Protein AF-A0A3M8KUP4-F1 (afdb_monomer_lite)

Structure (mmCIF, N/CA/C/O backbone):
data_AF-A0A3M8KUP4-F1
#
_entry.id   AF-A0A3M8KUP4-F1
#
loop_
_atom_site.group_PDB
_atom_site.id
_atom_site.type_symbol
_atom_site.label_atom_id
_atom_site.label_alt_id
_atom_site.label_comp_id
_atom_site.label_asym_id
_atom_site.label_entity_id
_atom_site.label_seq_id
_atom_site.pdbx_PDB_ins_code
_atom_site.Cartn_x
_atom_site.Cartn_y
_atom_site.Cartn_z
_atom_site.occupancy
_atom_site.B_iso_or_equiv
_atom_site.auth_seq_id
_atom_site.auth_comp_id
_atom_site.auth_asym_id
_atom_site.auth_atom_id
_atom_site.pdbx_PDB_model_num
ATOM 1 N N . MET A 1 1 ? -20.378 4.791 -10.476 1.00 70.00 1 MET A N 1
ATOM 2 C CA . MET A 1 1 ? -19.209 4.374 -9.673 1.00 70.00 1 MET A CA 1
ATOM 3 C C . MET A 1 1 ? -19.054 5.377 -8.537 1.00 70.00 1 MET A C 1
ATOM 5 O O . MET A 1 1 ? -19.047 6.567 -8.829 1.00 70.00 1 MET A O 1
ATOM 9 N N . LEU A 1 2 ? -19.050 4.937 -7.272 1.00 82.69 2 LEU A N 1
ATOM 10 C CA . LEU A 1 2 ? -18.797 5.829 -6.126 1.00 82.69 2 LEU A CA 1
ATOM 11 C C . LEU A 1 2 ? -17.352 6.351 -6.197 1.00 82.69 2 LEU A C 1
ATOM 13 O O . LEU A 1 2 ? -16.465 5.620 -6.639 1.00 82.69 2 LEU A O 1
ATOM 17 N N . SER A 1 3 ? -17.107 7.600 -5.789 1.00 94.81 3 SER A N 1
ATOM 18 C CA . SER A 1 3 ? -15.735 8.108 -5.666 1.00 94.81 3 SER A CA 1
ATOM 19 C C . SER A 1 3 ? -15.016 7.417 -4.502 1.00 94.81 3 SER A C 1
ATOM 21 O O . SER A 1 3 ? -15.657 6.999 -3.538 1.00 94.81 3 SER A O 1
ATOM 23 N N . ILE A 1 4 ? -13.681 7.327 -4.565 1.00 93.00 4 ILE A N 1
ATOM 24 C CA . ILE A 1 4 ? -12.867 6.781 -3.462 1.00 93.00 4 ILE A CA 1
ATOM 25 C C . ILE A 1 4 ? -13.164 7.541 -2.159 1.00 93.00 4 ILE A C 1
ATOM 27 O O . ILE A 1 4 ? -13.358 6.926 -1.119 1.00 93.00 4 ILE A O 1
ATOM 31 N N . GLU A 1 5 ? -13.281 8.870 -2.228 1.00 94.69 5 GLU A N 1
ATOM 32 C CA . GLU A 1 5 ? -13.660 9.717 -1.092 1.00 94.69 5 GLU A CA 1
ATOM 33 C C . GLU A 1 5 ? -15.006 9.301 -0.480 1.00 94.69 5 GLU A C 1
ATOM 35 O O . GLU A 1 5 ? -15.081 9.073 0.725 1.00 94.69 5 GLU A O 1
ATOM 40 N N . ALA A 1 6 ? -16.049 9.120 -1.300 1.00 95.69 6 ALA A N 1
ATOM 41 C CA . ALA A 1 6 ? -17.383 8.765 -0.818 1.00 95.69 6 ALA A CA 1
ATOM 42 C C . ALA A 1 6 ? -17.408 7.418 -0.074 1.00 95.69 6 ALA A C 1
ATOM 44 O O . ALA A 1 6 ? -18.147 7.275 0.901 1.00 95.69 6 ALA A O 1
ATOM 45 N N . VAL A 1 7 ? -16.580 6.450 -0.491 1.00 95.56 7 VAL A N 1
ATOM 46 C CA . VAL A 1 7 ? -16.422 5.166 0.215 1.00 95.56 7 VAL A CA 1
ATOM 47 C C . VAL A 1 7 ? -15.907 5.396 1.638 1.00 95.56 7 VAL A C 1
ATOM 49 O O . VAL A 1 7 ? -16.497 4.900 2.597 1.00 95.56 7 VAL A O 1
ATOM 52 N N . TYR A 1 8 ? -14.845 6.189 1.794 1.00 95.12 8 TYR A N 1
ATOM 53 C CA . TYR A 1 8 ? -14.242 6.456 3.102 1.00 95.12 8 TYR A CA 1
ATOM 54 C C . TYR A 1 8 ? -15.100 7.337 4.004 1.00 95.12 8 TYR A C 1
ATOM 56 O O . TYR A 1 8 ? -15.177 7.078 5.208 1.00 95.12 8 TYR A O 1
ATOM 64 N N . THR A 1 9 ? -15.784 8.336 3.446 1.00 95.81 9 THR A N 1
ATOM 65 C CA . THR A 1 9 ? -16.752 9.145 4.195 1.00 95.81 9 THR A CA 1
ATOM 66 C C . THR A 1 9 ? -17.888 8.272 4.725 1.00 95.81 9 THR A C 1
ATOM 68 O O . THR A 1 9 ? -18.246 8.389 5.897 1.00 95.81 9 THR A O 1
ATOM 71 N N . GLY A 1 10 ? -18.408 7.355 3.901 1.00 95.75 10 GLY A N 1
ATOM 72 C CA . GLY A 1 10 ? -19.440 6.401 4.308 1.00 95.75 10 GLY A CA 1
ATOM 73 C C . GLY A 1 10 ? -18.979 5.491 5.447 1.00 95.75 10 GLY A C 1
ATOM 74 O O . GLY A 1 10 ? -19.628 5.449 6.489 1.00 95.75 10 GLY A O 1
ATOM 75 N N . LEU A 1 11 ? -17.823 4.834 5.290 1.00 94.56 11 LEU A N 1
ATOM 76 C CA . LEU A 1 11 ? -17.248 3.956 6.320 1.00 94.56 11 LEU A CA 1
ATOM 77 C C . LEU A 1 11 ? -16.999 4.694 7.643 1.00 94.56 11 LEU A C 1
ATOM 79 O O . LEU A 1 11 ? -17.336 4.184 8.711 1.00 94.56 11 LEU A O 1
ATOM 83 N N . THR A 1 12 ? -16.459 5.914 7.573 1.00 93.88 12 THR A N 1
ATOM 84 C CA . THR A 1 12 ? -16.215 6.750 8.758 1.00 93.88 12 THR A CA 1
ATOM 85 C C . THR A 1 12 ? -17.525 7.122 9.451 1.00 93.88 12 THR A C 1
ATOM 87 O O . THR A 1 12 ? -17.618 7.035 10.674 1.00 93.88 12 THR A O 1
ATOM 90 N N . GLY A 1 13 ? -18.557 7.482 8.680 1.00 94.94 13 GLY A N 1
ATOM 91 C CA . GLY A 1 13 ? -19.891 7.763 9.209 1.00 94.94 13 GLY A CA 1
ATOM 92 C C . GLY A 1 13 ? -20.524 6.546 9.886 1.00 94.94 13 GLY A C 1
ATOM 93 O O . GLY A 1 13 ? -21.064 6.668 10.984 1.00 94.94 13 GLY A O 1
ATOM 94 N N . THR A 1 14 ? -20.400 5.360 9.281 1.00 94.94 14 THR A N 1
ATOM 95 C CA . THR A 1 14 ? -20.866 4.103 9.882 1.00 94.94 14 THR A CA 1
ATOM 96 C C . THR A 1 14 ? -20.156 3.823 11.204 1.00 94.94 14 THR A C 1
ATOM 98 O O . THR A 1 14 ? -20.834 3.554 12.193 1.00 94.94 14 THR A O 1
ATOM 101 N N . LEU A 1 15 ? -18.824 3.928 11.260 1.00 91.69 15 LEU A N 1
ATOM 102 C CA . LEU A 1 15 ? -18.061 3.711 12.496 1.00 91.69 15 LEU A CA 1
ATOM 103 C C . LEU A 1 15 ? -18.446 4.713 13.592 1.00 91.69 15 LEU A C 1
ATOM 105 O O . LEU A 1 15 ? -18.701 4.309 14.726 1.00 91.69 15 LEU A O 1
ATOM 109 N N . ALA A 1 16 ? -18.558 6.000 13.251 1.00 90.88 16 ALA A N 1
ATOM 110 C CA . ALA A 1 16 ? -18.967 7.039 14.195 1.00 90.88 16 ALA A CA 1
ATOM 111 C C . ALA A 1 16 ? -20.380 6.800 14.763 1.00 90.88 16 ALA A C 1
ATOM 113 O O . ALA A 1 16 ? -20.634 7.103 15.927 1.00 90.88 16 ALA A O 1
ATOM 114 N N . GLY A 1 17 ? -21.283 6.213 13.971 1.00 93.25 17 GLY A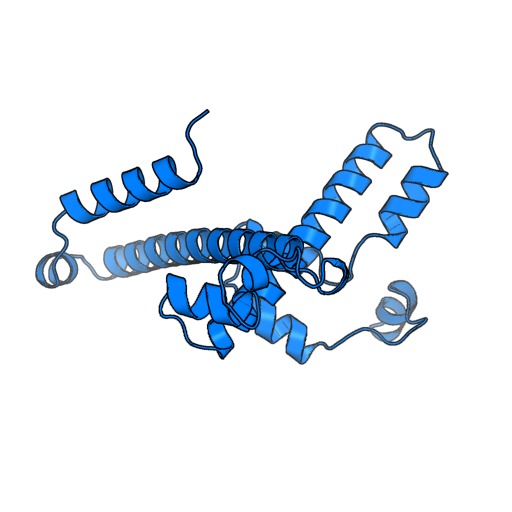 N 1
ATOM 115 C CA . GLY A 1 17 ? -22.647 5.889 14.392 1.00 93.25 17 GLY A CA 1
ATOM 116 C C . GLY A 1 17 ? -22.765 4.764 15.430 1.00 93.25 17 GLY A C 1
ATOM 117 O O . GLY A 1 17 ? -23.791 4.687 16.098 1.00 93.25 17 GLY A O 1
ATOM 118 N N . HIS A 1 18 ? -21.744 3.913 15.602 1.00 91.88 18 HIS A N 1
ATOM 119 C CA . HIS A 1 18 ? -21.796 2.768 16.529 1.00 91.88 18 HIS A CA 1
ATOM 120 C C . HIS A 1 18 ? -21.447 3.116 17.986 1.00 91.88 18 HIS A C 1
ATOM 122 O O . HIS A 1 18 ? -21.585 2.254 18.848 1.00 91.88 18 HIS A O 1
ATOM 128 N N . ALA A 1 19 ? -21.002 4.348 18.272 1.00 85.56 19 ALA A N 1
ATOM 129 C CA . ALA A 1 19 ? -20.698 4.841 19.623 1.00 85.56 19 ALA A CA 1
ATOM 130 C C . ALA A 1 19 ? -19.903 3.844 20.504 1.00 85.56 19 ALA A C 1
ATOM 132 O O . ALA A 1 19 ? -20.217 3.657 21.678 1.00 85.56 19 ALA A O 1
ATOM 133 N N . LEU A 1 20 ? -18.880 3.190 19.936 1.00 91.50 20 LEU A N 1
ATOM 134 C CA . LEU A 1 20 ? -18.026 2.240 20.658 1.00 91.50 20 LEU A CA 1
ATOM 135 C C . LEU A 1 20 ? -17.274 2.951 21.794 1.00 91.50 20 LEU A C 1
ATOM 137 O O . LEU A 1 20 ? -16.669 4.004 21.584 1.00 91.50 20 LEU A O 1
ATOM 141 N N . THR A 1 21 ? -17.294 2.366 22.992 1.00 93.62 21 THR A N 1
ATOM 142 C CA . THR A 1 21 ? -16.653 2.924 24.197 1.00 93.62 21 THR A CA 1
ATOM 143 C C . THR A 1 21 ? -15.733 1.906 24.864 1.00 93.62 21 THR A C 1
ATOM 145 O O . THR A 1 21 ? -15.809 0.719 24.563 1.00 93.62 21 THR A O 1
ATOM 148 N N . ALA A 1 22 ? -14.905 2.345 25.819 1.00 94.81 22 ALA A N 1
ATOM 149 C CA . ALA A 1 22 ? -14.114 1.431 26.651 1.00 94.81 22 ALA A CA 1
ATOM 150 C C . ALA A 1 22 ? -14.997 0.369 27.333 1.00 94.81 22 ALA A C 1
ATOM 152 O O . ALA A 1 22 ? -14.714 -0.817 27.228 1.00 94.81 22 ALA A O 1
ATOM 153 N N . ALA A 1 23 ? -16.141 0.780 27.894 1.00 95.19 23 ALA A N 1
ATOM 154 C CA . ALA A 1 23 ? -17.098 -0.134 28.513 1.00 95.19 23 ALA A CA 1
ATOM 155 C C . ALA A 1 23 ? -17.676 -1.161 27.524 1.00 95.19 23 ALA A C 1
ATOM 157 O O . ALA A 1 23 ? -18.001 -2.273 27.922 1.00 95.19 23 ALA A O 1
ATOM 158 N N . SER A 1 24 ? -17.799 -0.809 26.238 1.00 92.81 24 SER A N 1
ATOM 159 C CA . SER A 1 24 ? -18.210 -1.756 25.198 1.00 92.81 24 SER A CA 1
ATOM 160 C C . SER A 1 24 ? -17.184 -2.875 25.028 1.00 92.81 24 SER A C 1
ATOM 162 O O . SER A 1 24 ? -17.591 -4.016 24.863 1.00 92.81 24 SER A O 1
ATOM 164 N N . PHE A 1 25 ? -15.884 -2.565 25.096 1.00 94.88 25 PHE A N 1
ATOM 165 C CA . PHE A 1 25 ? -14.809 -3.560 25.006 1.00 94.88 25 PHE A CA 1
ATOM 166 C C . PHE A 1 25 ? -14.637 -4.362 26.304 1.00 94.88 25 PHE A C 1
ATOM 168 O O . PHE A 1 25 ? -14.396 -5.560 26.226 1.00 94.88 25 PHE A O 1
ATOM 175 N N . ASP A 1 26 ? -14.842 -3.750 27.476 1.00 96.12 26 ASP A N 1
ATOM 176 C CA . ASP A 1 26 ? -14.771 -4.438 28.780 1.00 96.12 26 ASP A CA 1
ATOM 177 C C . ASP A 1 26 ? -15.839 -5.538 28.945 1.00 96.12 26 ASP A C 1
ATOM 179 O O . ASP A 1 26 ? -15.712 -6.420 29.792 1.00 96.12 26 ASP A O 1
ATOM 183 N N . GLN A 1 27 ? -16.919 -5.474 28.161 1.00 94.62 27 GLN A N 1
ATOM 184 C CA . GLN A 1 27 ? -18.016 -6.449 28.173 1.00 94.62 27 GLN A CA 1
ATOM 185 C C . GLN A 1 27 ? -17.768 -7.638 27.229 1.00 94.62 27 GLN A C 1
ATOM 187 O O . GLN A 1 27 ? -18.542 -8.597 27.251 1.00 94.62 27 GLN A O 1
ATOM 192 N N . VAL A 1 28 ? -16.731 -7.579 26.387 1.00 95.94 28 VAL A N 1
ATOM 193 C CA . VAL A 1 28 ? -16.426 -8.615 25.394 1.00 95.94 28 VAL A CA 1
ATOM 194 C C . VAL A 1 28 ? -15.607 -9.734 26.053 1.00 95.94 28 VAL A C 1
ATOM 196 O O . VAL A 1 28 ? -14.566 -9.446 26.641 1.00 95.94 28 VAL A O 1
ATOM 199 N N . PRO A 1 29 ? -16.018 -11.012 25.953 1.00 97.56 29 PRO A N 1
ATOM 200 C CA . PRO A 1 29 ? -15.213 -12.139 26.427 1.00 97.56 29 PRO A CA 1
ATOM 201 C C . PRO A 1 29 ? -13.845 -12.215 25.732 1.00 97.56 29 PRO A C 1
ATOM 203 O O . PRO A 1 29 ? -13.752 -11.940 24.539 1.00 97.56 29 PRO A O 1
ATOM 206 N N . ASP A 1 30 ? -12.807 -12.692 26.426 1.00 97.75 30 ASP A N 1
ATOM 207 C CA . ASP A 1 30 ? -11.415 -12.696 25.934 1.00 97.75 30 ASP A CA 1
ATOM 208 C C . ASP A 1 30 ? -11.250 -13.240 24.501 1.00 97.75 30 ASP A C 1
ATOM 210 O O . ASP A 1 30 ? -10.659 -12.581 23.649 1.00 97.75 30 ASP A O 1
ATOM 214 N N . ALA A 1 31 ? -11.829 -14.405 24.193 1.00 96.81 31 ALA A N 1
ATOM 215 C CA . ALA A 1 31 ? -11.733 -15.004 22.857 1.00 96.81 31 ALA A CA 1
ATOM 216 C C . ALA A 1 31 ? -12.405 -14.147 21.764 1.00 96.81 31 ALA A C 1
ATOM 218 O O . ALA A 1 31 ? -11.948 -14.098 20.620 1.00 96.81 31 ALA A O 1
ATOM 219 N N . GLU A 1 32 ? -13.493 -13.457 22.107 1.00 97.56 32 GLU A N 1
ATOM 220 C CA . GLU A 1 32 ? -14.169 -12.531 21.200 1.00 97.56 32 GLU A CA 1
ATOM 221 C C . GLU A 1 32 ? -13.381 -11.221 21.065 1.00 97.56 32 GLU A C 1
ATOM 223 O O . GLU A 1 32 ? -13.311 -10.657 19.970 1.00 97.56 32 GLU A O 1
ATOM 228 N N . LEU A 1 33 ? -12.710 -10.769 22.129 1.00 97.12 33 LEU A N 1
ATOM 229 C CA . LEU A 1 33 ? -11.841 -9.597 22.097 1.00 97.12 33 LEU A CA 1
ATOM 230 C C . LEU A 1 33 ? -10.627 -9.843 21.192 1.00 97.12 33 LEU A C 1
ATOM 232 O O . LEU A 1 33 ? -10.302 -8.994 20.362 1.00 97.12 33 LEU A O 1
ATOM 236 N N . GLU A 1 34 ? -10.007 -11.021 21.280 1.00 97.88 34 GLU A N 1
ATOM 237 C CA . GLU A 1 34 ? -8.920 -11.440 20.386 1.00 97.88 34 GLU A CA 1
ATOM 238 C C . GLU A 1 34 ? -9.357 -11.430 18.913 1.00 97.88 34 GLU A C 1
ATOM 240 O O . GLU A 1 34 ? -8.689 -10.829 18.062 1.00 97.88 34 GLU A O 1
ATOM 245 N N . ALA A 1 35 ? -10.509 -12.035 18.605 1.00 97.69 35 ALA A N 1
ATOM 246 C CA . ALA A 1 35 ? -11.067 -12.036 17.254 1.00 97.69 35 ALA A CA 1
ATOM 247 C C . ALA A 1 35 ? -11.394 -10.612 16.765 1.00 97.69 35 ALA A C 1
ATOM 249 O O . ALA A 1 35 ? -11.098 -10.255 15.620 1.00 97.69 35 ALA A O 1
ATOM 250 N N . THR A 1 36 ? -11.942 -9.773 17.646 1.00 96.44 36 THR A N 1
ATOM 251 C CA . THR A 1 36 ? -12.260 -8.367 17.363 1.00 96.44 36 THR A CA 1
ATOM 252 C C . THR A 1 36 ? -10.997 -7.573 17.035 1.00 96.44 36 THR A C 1
ATOM 254 O O . THR A 1 36 ? -10.953 -6.873 16.019 1.00 96.44 36 THR A O 1
ATOM 257 N N . MET A 1 37 ? -9.932 -7.731 17.827 1.00 96.62 37 MET A N 1
ATOM 258 C CA . MET A 1 37 ? -8.629 -7.113 17.561 1.00 96.62 37 MET A CA 1
ATOM 259 C C . MET A 1 37 ? -8.060 -7.557 16.211 1.00 96.62 37 MET A C 1
ATOM 261 O O . MET A 1 37 ? -7.616 -6.714 15.429 1.00 96.62 37 MET A O 1
ATOM 265 N N . ALA A 1 38 ? -8.141 -8.850 15.881 1.00 96.06 38 ALA A N 1
ATOM 266 C CA . ALA A 1 38 ? -7.668 -9.367 14.598 1.00 96.06 38 ALA A CA 1
ATOM 267 C C . ALA A 1 38 ? -8.399 -8.731 13.397 1.00 96.06 38 ALA A C 1
ATOM 269 O O . ALA A 1 38 ? -7.753 -8.333 12.418 1.00 96.06 38 ALA A O 1
ATOM 270 N N . VAL A 1 39 ? -9.727 -8.580 13.481 1.00 96.38 39 VAL A N 1
ATOM 271 C CA . VAL A 1 39 ? -10.541 -7.927 12.440 1.00 96.38 39 VAL A CA 1
ATOM 272 C C . VAL A 1 39 ? -10.214 -6.436 12.332 1.00 96.38 39 VAL A C 1
ATOM 274 O O . VAL A 1 39 ? -10.005 -5.938 11.223 1.00 96.38 39 VAL A O 1
ATOM 277 N N . MET A 1 40 ? -10.097 -5.722 13.455 1.00 95.31 40 MET A N 1
ATOM 278 C CA . MET A 1 40 ? -9.736 -4.299 13.449 1.00 95.31 40 MET A CA 1
ATOM 279 C C . MET A 1 40 ? -8.349 -4.067 12.841 1.00 95.31 40 MET A C 1
ATOM 281 O O . MET A 1 40 ? -8.183 -3.178 12.007 1.00 95.31 40 MET A O 1
ATOM 285 N N . THR A 1 41 ? -7.360 -4.899 13.172 1.00 96.31 41 THR A N 1
ATOM 286 C CA . THR A 1 41 ? -6.019 -4.805 12.578 1.00 96.31 41 THR A CA 1
ATOM 287 C C . THR A 1 41 ? -6.011 -5.200 11.097 1.00 96.31 41 THR A C 1
ATOM 289 O O . THR A 1 41 ? -5.246 -4.641 10.310 1.00 96.31 41 THR A O 1
ATOM 292 N N . ALA A 1 42 ? -6.855 -6.140 10.657 1.00 95.62 42 ALA A N 1
ATOM 293 C CA . ALA A 1 42 ? -7.060 -6.403 9.227 1.00 95.62 42 ALA A CA 1
ATOM 294 C C . ALA A 1 42 ? -7.627 -5.178 8.496 1.00 95.62 42 ALA A C 1
ATOM 296 O O . ALA A 1 42 ? -7.115 -4.799 7.442 1.00 95.62 42 ALA A O 1
ATOM 297 N N . HIS A 1 43 ? -8.616 -4.513 9.094 1.00 95.81 43 HIS A N 1
ATOM 298 C CA . HIS A 1 43 ? -9.173 -3.278 8.558 1.00 95.81 43 HIS A CA 1
ATOM 299 C C . HIS A 1 43 ? -8.123 -2.159 8.484 1.00 95.81 43 HIS A C 1
ATOM 301 O O . HIS A 1 43 ? -7.955 -1.550 7.428 1.00 95.81 43 HIS A O 1
ATOM 307 N N . GLN A 1 44 ? -7.356 -1.941 9.558 1.00 95.19 44 GLN A N 1
ATOM 308 C CA . GLN A 1 44 ? -6.267 -0.958 9.590 1.00 95.19 44 GLN A CA 1
ATOM 309 C C . GLN A 1 44 ? -5.249 -1.195 8.469 1.00 95.19 44 GLN A C 1
ATOM 311 O O . GLN A 1 44 ? -4.929 -0.257 7.745 1.00 95.19 44 GLN A O 1
ATOM 316 N N . ARG A 1 45 ? -4.803 -2.442 8.256 1.00 96.31 45 ARG A N 1
ATOM 317 C CA . ARG A 1 45 ? -3.872 -2.790 7.164 1.00 96.31 45 ARG A CA 1
ATOM 318 C C . ARG A 1 45 ? -4.433 -2.446 5.785 1.00 96.31 45 ARG A C 1
ATOM 320 O O . ARG A 1 45 ? -3.704 -1.916 4.953 1.00 96.31 45 ARG A O 1
ATOM 327 N N . MET A 1 46 ? -5.719 -2.707 5.554 1.00 96.38 46 MET A N 1
ATOM 328 C CA . MET A 1 46 ? -6.373 -2.376 4.285 1.00 96.38 46 MET A CA 1
ATOM 329 C C . MET A 1 46 ? -6.440 -0.859 4.060 1.00 96.38 46 MET A C 1
ATOM 331 O O . MET A 1 46 ? -6.128 -0.363 2.978 1.00 96.38 46 MET A O 1
ATOM 335 N N . VAL A 1 47 ? -6.800 -0.101 5.101 1.00 95.69 47 VAL A N 1
ATOM 336 C CA . VAL A 1 47 ? -6.811 1.366 5.039 1.00 95.69 47 VAL A CA 1
ATOM 337 C C . VAL A 1 47 ? -5.399 1.907 4.806 1.00 95.69 47 VAL A C 1
ATOM 339 O O . VAL A 1 47 ? -5.218 2.763 3.943 1.00 95.69 47 VAL A O 1
ATOM 342 N N . GLU A 1 48 ? -4.392 1.385 5.508 1.00 95.69 48 GLU A N 1
ATOM 343 C CA . GLU A 1 48 ? -2.988 1.757 5.309 1.00 95.69 48 GLU A CA 1
ATOM 344 C C . GLU A 1 48 ? -2.509 1.484 3.879 1.00 95.69 48 GLU A C 1
ATOM 346 O O . GLU A 1 48 ? -1.847 2.341 3.297 1.00 95.69 48 GLU A O 1
ATOM 351 N N . ALA A 1 49 ? -2.868 0.341 3.289 1.00 97.69 49 ALA A N 1
ATOM 352 C CA . ALA A 1 49 ? -2.526 0.012 1.906 1.00 97.69 49 ALA A CA 1
ATOM 353 C C . ALA A 1 49 ? -3.105 1.042 0.917 1.00 97.69 49 ALA A C 1
ATOM 355 O O . ALA A 1 49 ? -2.408 1.522 0.023 1.00 97.69 49 ALA A O 1
ATOM 356 N N . HIS A 1 50 ? -4.358 1.459 1.103 1.00 96.88 50 HIS A N 1
ATOM 357 C CA . HIS A 1 50 ? -4.972 2.488 0.259 1.00 96.88 50 HIS A CA 1
ATOM 358 C C . HIS A 1 50 ? -4.388 3.890 0.496 1.00 96.88 50 HIS A C 1
ATOM 360 O O . HIS A 1 50 ? -4.231 4.656 -0.459 1.00 96.88 50 HIS A O 1
ATOM 366 N N . VAL A 1 51 ? -4.009 4.225 1.735 1.00 96.00 51 VAL A N 1
ATOM 367 C CA . VAL A 1 51 ? -3.250 5.454 2.027 1.00 96.00 51 VAL A CA 1
ATOM 368 C C . VAL A 1 51 ? -1.909 5.436 1.291 1.00 96.00 51 VAL A C 1
ATOM 370 O O . VAL A 1 51 ? -1.545 6.447 0.687 1.00 96.00 51 VAL A O 1
ATOM 373 N N . ALA A 1 52 ? -1.208 4.299 1.270 1.00 97.75 52 ALA A N 1
ATOM 374 C CA . ALA A 1 52 ? 0.035 4.131 0.521 1.00 97.75 52 ALA A CA 1
ATOM 375 C C . ALA A 1 52 ? -0.178 4.353 -0.987 1.00 97.75 52 ALA A C 1
ATOM 377 O O . ALA A 1 52 ? 0.548 5.130 -1.607 1.00 97.75 52 ALA A O 1
ATOM 378 N N . LEU A 1 53 ? -1.218 3.754 -1.582 1.00 97.56 53 LEU A N 1
ATOM 379 C CA . LEU A 1 53 ? -1.565 3.972 -2.995 1.00 97.56 53 LEU A CA 1
ATOM 380 C C . LEU A 1 53 ? -1.869 5.448 -3.297 1.00 97.56 53 LEU A C 1
ATOM 382 O O . LEU A 1 53 ? -1.366 6.004 -4.278 1.00 97.56 53 LEU A O 1
ATOM 386 N N . GLY A 1 54 ? -2.636 6.116 -2.430 1.00 96.31 54 GLY A N 1
ATOM 387 C CA . GLY A 1 54 ? -2.893 7.555 -2.532 1.00 96.31 54 GLY A CA 1
ATOM 388 C C . GLY A 1 54 ? -1.610 8.390 -2.440 1.00 96.31 54 GLY A C 1
ATOM 389 O O . GLY A 1 54 ? -1.411 9.316 -3.231 1.00 96.31 54 GLY A O 1
ATOM 390 N N . ALA A 1 55 ? -0.703 8.028 -1.529 1.00 97.00 55 ALA A N 1
ATOM 391 C CA . ALA A 1 55 ? 0.605 8.657 -1.373 1.00 97.00 55 ALA A CA 1
ATOM 392 C C . ALA A 1 55 ? 1.489 8.481 -2.620 1.00 97.00 55 ALA A C 1
ATOM 394 O O . ALA A 1 55 ? 2.118 9.439 -3.072 1.00 97.00 55 ALA A O 1
ATOM 395 N N . ALA A 1 56 ? 1.495 7.297 -3.233 1.00 97.62 56 ALA A N 1
ATOM 396 C CA . ALA A 1 56 ? 2.213 7.054 -4.481 1.00 97.62 56 ALA A CA 1
ATOM 397 C C . ALA A 1 56 ? 1.627 7.847 -5.655 1.00 97.62 56 ALA A C 1
ATOM 399 O O . ALA A 1 56 ? 2.376 8.423 -6.446 1.00 97.62 56 ALA A O 1
ATOM 400 N N . ALA A 1 57 ? 0.299 7.961 -5.745 1.00 96.50 57 ALA A N 1
ATOM 401 C CA . ALA A 1 57 ? -0.346 8.818 -6.738 1.00 96.50 57 ALA A CA 1
ATOM 402 C C . ALA A 1 57 ? 0.028 10.299 -6.541 1.00 96.50 57 ALA A C 1
ATOM 404 O O . ALA A 1 57 ? 0.251 11.019 -7.520 1.00 96.50 57 ALA A O 1
ATOM 405 N N . LEU A 1 58 ? 0.144 10.750 -5.287 1.00 95.50 58 LEU A N 1
ATOM 406 C CA . LEU A 1 58 ? 0.619 12.089 -4.943 1.00 95.50 58 LEU A CA 1
ATOM 407 C C . LEU A 1 58 ? 2.055 12.321 -5.415 1.00 95.50 58 LEU A C 1
ATOM 409 O O . LEU A 1 58 ? 2.345 13.351 -6.032 1.00 95.50 58 LEU A O 1
ATOM 413 N N . ALA A 1 59 ? 2.928 11.349 -5.148 1.00 96.69 59 ALA A N 1
ATOM 414 C CA . ALA A 1 59 ? 4.327 11.377 -5.542 1.00 96.69 59 ALA A CA 1
ATOM 415 C C . ALA A 1 59 ? 4.479 11.386 -7.066 1.00 96.69 59 ALA A C 1
ATOM 417 O O . ALA A 1 59 ? 5.143 12.271 -7.599 1.00 96.69 59 ALA A O 1
ATOM 418 N N . LYS A 1 60 ? 3.766 10.508 -7.784 1.00 96.81 60 LYS A N 1
ATOM 419 C CA . LYS A 1 60 ? 3.746 10.473 -9.256 1.00 96.81 60 LYS A CA 1
ATOM 420 C C . LYS A 1 60 ? 3.303 11.807 -9.863 1.00 96.81 60 LYS A C 1
ATOM 422 O O . LYS A 1 60 ? 3.881 12.276 -10.835 1.00 96.81 60 LYS A O 1
ATOM 427 N N . ARG A 1 61 ? 2.293 12.458 -9.278 1.00 97.06 61 ARG A N 1
ATOM 428 C CA . ARG A 1 61 ? 1.809 13.782 -9.722 1.00 97.06 61 ARG A CA 1
ATOM 429 C C . ARG A 1 61 ? 2.717 14.939 -9.301 1.00 97.06 61 ARG A C 1
ATOM 431 O O . ARG A 1 61 ? 2.480 16.071 -9.715 1.00 97.06 61 ARG A O 1
ATOM 438 N N . SER A 1 62 ? 3.718 14.672 -8.473 1.00 96.94 62 SER A N 1
ATOM 439 C CA . SER A 1 62 ? 4.693 15.640 -7.963 1.00 96.94 62 SER A CA 1
ATOM 440 C C . SER A 1 62 ? 6.119 15.248 -8.346 1.00 96.94 62 SER A C 1
ATOM 442 O O . SER A 1 62 ? 7.058 15.647 -7.662 1.00 96.94 62 SER A O 1
ATOM 444 N N . ALA A 1 63 ? 6.265 14.437 -9.396 1.00 95.25 63 ALA A N 1
ATOM 445 C CA . ALA A 1 63 ? 7.544 13.894 -9.808 1.00 95.25 63 ALA A CA 1
ATOM 446 C C . ALA A 1 63 ? 8.526 15.027 -10.178 1.00 95.25 63 ALA A C 1
ATOM 448 O O . ALA A 1 63 ? 8.081 16.056 -10.706 1.00 95.25 63 ALA A O 1
ATOM 449 N N . PRO A 1 64 ? 9.834 14.878 -9.892 1.00 91.56 64 PRO A N 1
ATOM 450 C CA . PRO A 1 64 ? 10.825 15.932 -10.120 1.00 91.56 64 PRO A CA 1
ATOM 451 C C . PRO A 1 64 ? 10.842 16.464 -11.559 1.00 91.56 64 PRO A C 1
ATOM 453 O O . PRO A 1 64 ? 11.043 17.659 -11.775 1.00 91.56 64 PRO A O 1
ATOM 456 N N . GLU A 1 65 ? 10.558 15.601 -12.535 1.00 95.44 65 GLU A N 1
ATOM 457 C CA . GLU A 1 65 ? 10.541 15.901 -13.971 1.00 95.44 65 GLU A CA 1
ATOM 458 C C . GLU A 1 65 ? 9.443 16.910 -14.342 1.00 95.44 65 GLU A C 1
ATOM 460 O O . GLU A 1 65 ? 9.523 17.580 -15.370 1.00 95.44 65 GLU A O 1
ATOM 465 N N . LEU A 1 66 ? 8.420 17.058 -13.492 1.00 95.88 66 LEU A N 1
ATOM 466 C CA . LEU A 1 66 ? 7.358 18.045 -13.671 1.00 95.88 66 LEU A CA 1
ATOM 467 C C . LEU A 1 66 ? 7.787 19.453 -13.232 1.00 95.88 66 LEU A C 1
ATOM 469 O O . LEU A 1 66 ? 7.088 20.420 -13.546 1.00 95.88 66 LEU A O 1
ATOM 473 N N . GLY A 1 67 ? 8.898 19.597 -12.500 1.00 92.75 67 GLY A N 1
ATOM 474 C CA . GLY A 1 67 ? 9.375 20.877 -11.976 1.00 92.75 67 GLY A CA 1
ATOM 475 C C . GLY A 1 67 ? 8.262 21.670 -11.278 1.00 92.75 67 GLY A C 1
ATOM 476 O O . GLY A 1 67 ? 7.543 21.153 -10.423 1.00 92.75 67 GLY A O 1
ATOM 477 N N . GLN A 1 68 ? 8.060 22.922 -11.697 1.00 92.56 68 GLN A N 1
ATOM 478 C CA . GLN A 1 68 ? 7.015 23.799 -11.146 1.00 92.56 68 GLN A CA 1
ATOM 479 C C . GLN A 1 68 ? 5.576 23.369 -11.499 1.00 92.56 68 GLN A C 1
ATOM 481 O O . GLN A 1 68 ? 4.619 23.849 -10.891 1.00 92.56 68 GLN A O 1
ATOM 486 N N . ASN A 1 69 ? 5.395 22.444 -12.446 1.00 95.31 69 ASN A N 1
ATOM 487 C CA . ASN A 1 69 ? 4.085 21.867 -12.759 1.00 95.31 69 ASN A CA 1
ATOM 48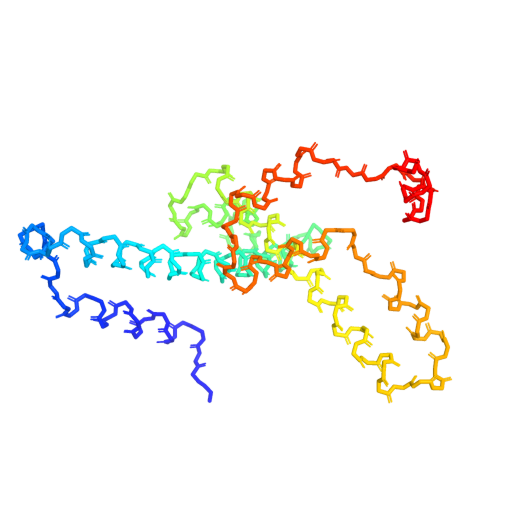8 C C . ASN A 1 69 ? 3.706 20.714 -11.813 1.00 95.31 69 ASN A C 1
ATOM 490 O O . ASN A 1 69 ? 2.544 20.286 -11.797 1.00 95.31 69 ASN A O 1
ATOM 494 N N . GLY A 1 70 ? 4.651 20.237 -10.995 1.00 96.62 70 GLY A N 1
ATOM 495 C CA . GLY A 1 70 ? 4.412 19.218 -9.980 1.00 96.62 70 GLY A CA 1
ATOM 496 C C . GLY A 1 70 ? 3.296 19.627 -9.017 1.00 96.62 70 GLY A C 1
ATOM 497 O O . GLY A 1 70 ? 3.172 20.786 -8.615 1.00 96.62 70 GLY A O 1
ATOM 498 N N . LEU A 1 71 ? 2.435 18.677 -8.657 1.00 96.06 71 LEU A N 1
ATOM 499 C CA . LEU A 1 71 ? 1.239 18.960 -7.868 1.00 96.06 71 LEU A CA 1
ATOM 500 C C . LEU A 1 71 ? 1.580 19.489 -6.469 1.00 96.06 71 LEU A C 1
ATOM 502 O O . LEU A 1 71 ? 0.971 20.471 -6.056 1.00 96.06 71 LEU A O 1
ATOM 506 N N . ALA A 1 72 ? 2.574 18.913 -5.783 1.00 95.62 72 ALA A N 1
ATOM 507 C CA . ALA A 1 72 ? 3.050 19.427 -4.496 1.00 95.62 72 ALA A CA 1
ATOM 508 C C . ALA A 1 72 ? 3.515 20.891 -4.591 1.00 95.62 72 ALA A C 1
ATOM 510 O O . ALA A 1 72 ? 3.070 21.717 -3.796 1.00 95.62 72 ALA A O 1
ATOM 511 N N . TRP A 1 73 ? 4.312 21.233 -5.613 1.00 95.75 73 TRP A N 1
ATOM 512 C CA . TRP A 1 73 ? 4.773 22.606 -5.850 1.00 95.75 73 TRP A CA 1
ATOM 513 C C . TRP A 1 73 ? 3.602 23.569 -6.063 1.00 95.75 73 TRP A C 1
ATOM 515 O O . TRP A 1 73 ? 3.499 24.588 -5.383 1.00 95.75 73 TRP A O 1
ATOM 525 N N . ARG A 1 74 ? 2.654 23.211 -6.941 1.00 96.56 74 ARG A N 1
ATOM 526 C CA . ARG A 1 74 ? 1.437 24.011 -7.188 1.00 96.56 74 ARG A CA 1
ATOM 527 C C . ARG A 1 74 ? 0.543 24.159 -5.956 1.00 96.56 74 ARG A C 1
ATOM 529 O O . ARG A 1 74 ? -0.295 25.055 -5.917 1.00 96.56 74 ARG A O 1
ATOM 536 N N . LYS A 1 75 ? 0.693 23.278 -4.966 1.00 96.19 75 LYS A N 1
ATOM 537 C CA . LYS A 1 75 ? 0.006 23.341 -3.672 1.00 96.19 75 LYS A CA 1
ATOM 538 C C . LYS A 1 75 ? 0.849 23.991 -2.569 1.00 96.19 75 LYS A C 1
ATOM 540 O O . LYS A 1 75 ? 0.391 24.041 -1.436 1.00 96.19 75 LYS A O 1
ATOM 545 N N . GLY A 1 76 ? 2.030 24.526 -2.890 1.00 95.81 76 GLY A N 1
ATOM 546 C CA . GLY A 1 76 ? 2.888 25.251 -1.948 1.00 95.81 76 GLY A CA 1
ATOM 547 C C . GLY A 1 76 ? 3.712 24.354 -1.022 1.00 95.81 76 GLY A C 1
ATOM 548 O O . GLY A 1 76 ? 4.232 24.830 -0.016 1.00 95.81 76 GLY A O 1
ATOM 549 N N . HIS A 1 77 ? 3.842 23.066 -1.339 1.00 95.56 77 HIS A N 1
ATOM 550 C CA . HIS A 1 77 ? 4.627 22.118 -0.555 1.00 95.56 77 HIS A CA 1
ATOM 551 C C . HIS A 1 77 ? 5.970 21.822 -1.222 1.00 95.56 77 HIS A C 1
ATOM 553 O O . HIS A 1 77 ? 6.058 21.660 -2.438 1.00 95.56 77 HIS A O 1
ATOM 559 N N . ALA A 1 78 ? 7.015 21.683 -0.403 1.00 93.12 78 ALA A N 1
ATOM 560 C CA . ALA A 1 78 ? 8.370 21.392 -0.874 1.00 93.12 78 ALA A CA 1
ATOM 561 C C . ALA A 1 78 ? 8.526 19.978 -1.468 1.00 93.12 78 ALA A C 1
ATOM 563 O O . ALA A 1 78 ? 9.441 19.741 -2.250 1.00 93.12 78 ALA A O 1
ATOM 564 N N . SER A 1 79 ? 7.664 19.030 -1.085 1.00 94.31 79 SER A N 1
ATOM 565 C CA . SER A 1 79 ? 7.670 17.655 -1.593 1.00 94.31 79 SER A CA 1
ATOM 566 C C . SER A 1 79 ? 6.290 16.995 -1.417 1.00 94.31 79 SER A C 1
ATOM 568 O O . SER A 1 79 ? 5.486 17.478 -0.607 1.00 94.31 79 SER A O 1
ATOM 570 N N . PRO A 1 80 ? 5.984 15.895 -2.135 1.00 95.00 80 PRO A N 1
ATOM 571 C CA . PRO A 1 80 ? 4.762 15.122 -1.908 1.00 95.00 80 PRO A CA 1
ATOM 572 C C . PRO A 1 80 ? 4.673 14.549 -0.486 1.00 95.00 80 PRO A C 1
ATOM 574 O O . PRO A 1 80 ? 3.583 14.506 0.072 1.00 95.00 80 PRO A O 1
ATOM 577 N N . GLU A 1 81 ? 5.787 14.174 0.148 1.00 96.00 81 GLU A N 1
ATOM 578 C CA . GLU A 1 81 ? 5.804 13.721 1.546 1.00 96.00 81 GLU A CA 1
ATOM 579 C C . GLU A 1 81 ? 5.477 14.858 2.510 1.00 96.00 81 GLU A C 1
ATOM 581 O O . GLU A 1 81 ? 4.731 14.644 3.459 1.00 96.00 81 GLU A O 1
ATOM 586 N N . ALA A 1 82 ? 6.008 16.064 2.272 1.00 95.94 82 ALA A N 1
ATOM 587 C CA . ALA A 1 82 ? 5.680 17.236 3.083 1.00 95.94 82 ALA A CA 1
ATOM 588 C C . ALA A 1 82 ? 4.187 17.572 2.974 1.00 95.94 82 ALA A C 1
ATOM 590 O O . ALA A 1 82 ? 3.546 17.889 3.972 1.00 95.94 82 ALA A O 1
ATOM 591 N N . TRP A 1 83 ? 3.620 17.441 1.774 1.00 95.44 83 TRP A N 1
ATOM 592 C CA . TRP A 1 83 ? 2.187 17.609 1.575 1.00 95.44 83 TRP A CA 1
ATOM 593 C C . TRP A 1 83 ? 1.371 16.512 2.268 1.00 95.44 83 TRP A C 1
ATOM 595 O O . TRP A 1 83 ? 0.439 16.827 3.009 1.00 95.44 83 TRP A O 1
ATOM 605 N N . LEU A 1 84 ? 1.750 15.240 2.098 1.00 95.38 84 LEU A N 1
ATOM 606 C CA . LEU A 1 84 ? 1.120 14.110 2.783 1.00 95.38 84 LEU A CA 1
ATOM 607 C C . LEU A 1 84 ? 1.147 14.302 4.304 1.00 95.38 84 LEU A C 1
ATOM 609 O O . LEU A 1 84 ? 0.147 14.059 4.976 1.00 95.38 84 LEU A O 1
ATOM 613 N N . GLN A 1 85 ? 2.267 14.781 4.845 1.00 95.56 85 GLN A N 1
ATOM 614 C CA . GLN A 1 85 ? 2.416 15.100 6.260 1.00 95.56 85 GLN A CA 1
ATOM 615 C C . GLN A 1 85 ? 1.398 16.157 6.708 1.00 95.56 85 GLN A C 1
ATOM 617 O O . GLN A 1 85 ? 0.731 15.970 7.722 1.00 95.56 85 GLN A O 1
ATOM 622 N N . THR A 1 86 ? 1.234 17.237 5.935 1.00 95.69 86 THR A N 1
ATOM 623 C CA . THR A 1 86 ? 0.262 18.295 6.242 1.00 95.69 86 THR A CA 1
ATOM 624 C C . THR A 1 86 ? -1.178 17.782 6.235 1.00 95.69 86 THR A C 1
ATOM 626 O O . THR A 1 86 ? -1.934 18.131 7.135 1.00 95.69 86 THR A O 1
ATOM 629 N N . ILE A 1 87 ? -1.566 16.954 5.259 1.00 93.81 87 ILE A N 1
ATOM 630 C CA . ILE A 1 87 ? -2.957 16.472 5.156 1.00 93.81 87 ILE A CA 1
ATOM 631 C C . ILE A 1 87 ? -3.285 15.354 6.152 1.00 93.81 87 ILE A C 1
ATOM 633 O O . ILE A 1 87 ? -4.427 15.242 6.579 1.00 93.81 87 ILE A O 1
ATOM 637 N N . SER A 1 88 ? -2.306 14.514 6.504 1.00 91.19 88 SER A N 1
ATOM 638 C CA . SER A 1 88 ? -2.531 13.328 7.345 1.00 91.19 88 SER A CA 1
ATOM 639 C C . SER A 1 88 ? -2.182 13.538 8.817 1.00 91.19 88 SER A C 1
ATOM 641 O O . SER A 1 88 ? -2.531 12.701 9.642 1.00 91.19 88 SER A O 1
ATOM 643 N N . GLY A 1 89 ? -1.433 14.594 9.155 1.00 94.25 89 GLY A N 1
ATOM 644 C CA . GLY A 1 89 ? -0.871 14.782 10.497 1.00 94.25 89 GLY A CA 1
ATOM 645 C C . GLY A 1 89 ? 0.171 13.724 10.891 1.00 94.25 89 GLY A C 1
ATOM 646 O O . GLY A 1 89 ? 0.587 13.671 12.046 1.00 94.25 89 GLY A O 1
ATOM 647 N N . SER A 1 90 ? 0.594 12.868 9.955 1.00 93.38 90 SER A N 1
ATOM 648 C CA . SER A 1 90 ? 1.559 11.799 10.218 1.00 93.38 90 SER A CA 1
ATOM 649 C C . SER A 1 90 ? 2.978 12.336 10.444 1.00 93.38 90 SER A C 1
ATOM 651 O O . SER A 1 90 ? 3.292 13.502 10.198 1.00 93.38 90 SER A O 1
ATOM 653 N N . SER A 1 91 ? 3.879 11.480 10.930 1.00 96.06 91 SER A N 1
ATOM 654 C CA . SER A 1 91 ? 5.294 11.837 11.027 1.00 96.06 91 SER A CA 1
ATOM 655 C C . SER A 1 91 ? 5.948 11.878 9.641 1.00 96.06 91 SER A C 1
ATOM 657 O O . SER A 1 91 ? 5.522 11.203 8.705 1.00 96.06 91 SER A O 1
ATOM 659 N N . LYS A 1 92 ? 7.059 12.610 9.512 1.00 94.81 92 LYS A N 1
ATOM 660 C CA . LYS A 1 92 ? 7.867 12.621 8.281 1.00 94.81 92 LYS A CA 1
ATOM 661 C C . LYS A 1 92 ? 8.309 11.212 7.858 1.00 94.81 92 LYS A C 1
ATOM 663 O O . LYS A 1 92 ? 8.330 10.902 6.669 1.00 94.81 92 LYS A O 1
ATOM 668 N N . THR A 1 93 ? 8.663 10.364 8.825 1.00 95.56 93 THR A N 1
ATOM 669 C CA . THR A 1 93 ? 9.044 8.964 8.584 1.00 95.56 93 THR A CA 1
ATOM 670 C C . THR A 1 93 ? 7.861 8.152 8.066 1.00 95.5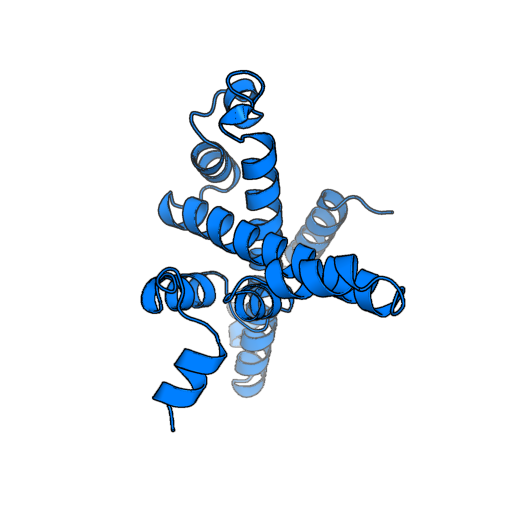6 93 THR A C 1
ATOM 672 O O . THR A 1 93 ? 8.009 7.438 7.078 1.00 95.56 93 THR A O 1
ATOM 675 N N . ALA A 1 94 ? 6.677 8.321 8.661 1.00 95.44 94 ALA A N 1
ATOM 676 C CA . ALA A 1 94 ? 5.462 7.658 8.199 1.00 95.44 94 ALA A CA 1
ATOM 677 C C . ALA A 1 94 ? 5.082 8.099 6.777 1.00 95.44 94 ALA A C 1
ATOM 679 O O . ALA A 1 94 ? 4.839 7.247 5.929 1.00 95.44 94 ALA A O 1
ATOM 680 N N . ALA A 1 95 ? 5.120 9.401 6.473 1.00 96.75 95 ALA A N 1
ATOM 681 C CA . ALA A 1 95 ? 4.823 9.912 5.134 1.00 96.75 95 ALA A CA 1
ATOM 682 C C . ALA A 1 95 ? 5.764 9.324 4.065 1.00 96.75 95 ALA A C 1
ATOM 684 O O . ALA A 1 95 ? 5.308 8.841 3.029 1.00 96.75 95 ALA A O 1
ATOM 685 N N . ARG A 1 96 ? 7.075 9.286 4.342 1.00 96.00 96 ARG A N 1
ATOM 686 C CA . ARG A 1 96 ? 8.069 8.650 3.459 1.00 96.00 96 ARG A CA 1
ATOM 687 C C . ARG A 1 96 ? 7.802 7.164 3.262 1.00 96.00 96 ARG A C 1
ATOM 689 O O . ARG A 1 96 ? 7.868 6.680 2.135 1.00 96.00 96 ARG A O 1
ATOM 696 N N . ARG A 1 97 ? 7.484 6.446 4.343 1.00 97.06 97 ARG A N 1
ATOM 697 C CA . ARG A 1 97 ? 7.137 5.025 4.274 1.00 97.06 97 ARG A CA 1
ATOM 698 C C . ARG A 1 97 ? 5.914 4.794 3.391 1.00 97.06 97 ARG A C 1
ATOM 700 O O . ARG A 1 97 ? 5.965 3.917 2.539 1.00 97.06 97 ARG A O 1
ATOM 707 N N . GLN A 1 98 ? 4.852 5.577 3.564 1.00 97.56 98 GLN A N 1
ATOM 708 C CA . GLN A 1 98 ? 3.633 5.436 2.765 1.00 97.56 98 GLN A CA 1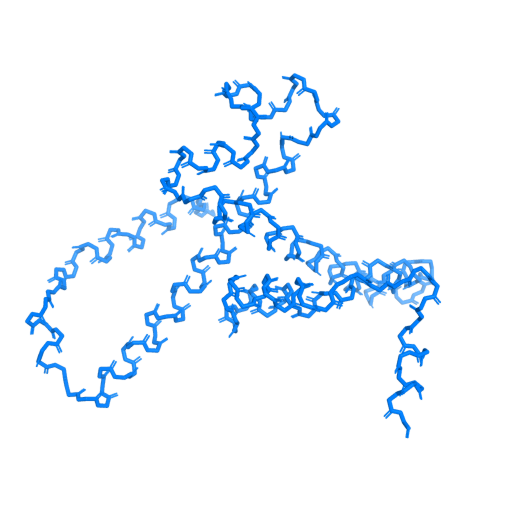
ATOM 709 C C . GLN A 1 98 ? 3.901 5.667 1.272 1.00 97.56 98 GLN A C 1
ATOM 711 O O . GLN A 1 98 ? 3.436 4.889 0.445 1.00 97.56 98 GLN A O 1
ATOM 716 N N . VAL A 1 99 ? 4.721 6.664 0.919 1.00 97.00 99 VAL A N 1
ATOM 717 C CA . VAL A 1 99 ? 5.144 6.877 -0.476 1.00 97.00 99 VAL A CA 1
ATOM 718 C C . VAL A 1 99 ? 5.955 5.689 -1.006 1.00 97.00 99 VAL A C 1
ATOM 720 O O . VAL A 1 99 ? 5.669 5.194 -2.096 1.00 97.00 99 VAL A O 1
ATOM 723 N N . ALA A 1 100 ? 6.939 5.203 -0.245 1.00 96.50 100 ALA A N 1
ATOM 724 C CA . ALA A 1 100 ? 7.795 4.094 -0.669 1.00 96.50 100 ALA A CA 1
ATOM 725 C C . ALA A 1 100 ? 7.013 2.782 -0.851 1.00 96.50 100 ALA A C 1
ATOM 727 O O . ALA A 1 100 ? 7.158 2.113 -1.873 1.00 96.50 100 ALA A O 1
ATOM 728 N N . VAL A 1 101 ? 6.155 2.435 0.113 1.00 98.06 101 VAL A N 1
ATOM 729 C CA . VAL A 1 101 ? 5.302 1.238 0.060 1.00 98.06 101 VAL A CA 1
ATOM 730 C C . VAL A 1 101 ? 4.269 1.357 -1.054 1.00 98.06 101 VAL A C 1
ATOM 732 O O . VAL A 1 101 ? 4.069 0.404 -1.798 1.00 98.06 101 VAL A O 1
ATOM 735 N N . GLY A 1 102 ? 3.662 2.529 -1.235 1.00 98.19 102 GLY A N 1
ATOM 736 C CA . GLY A 1 102 ? 2.715 2.748 -2.321 1.00 98.19 102 GLY A CA 1
ATOM 737 C C . GLY A 1 102 ? 3.356 2.590 -3.698 1.00 98.19 102 GLY A C 1
ATOM 738 O O . GLY A 1 102 ? 2.753 2.001 -4.591 1.00 98.19 102 GLY A O 1
ATOM 739 N N . ARG A 1 103 ? 4.596 3.072 -3.871 1.00 97.31 103 ARG A N 1
ATOM 740 C CA . ARG A 1 103 ? 5.356 2.867 -5.109 1.00 97.31 103 ARG A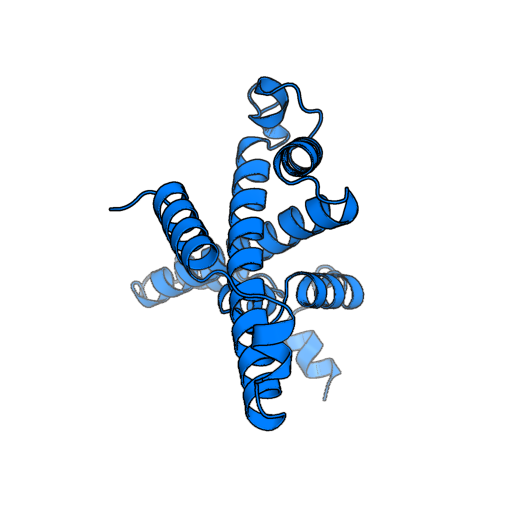 CA 1
ATOM 741 C C . ARG A 1 103 ? 5.654 1.384 -5.330 1.00 97.31 103 ARG A C 1
ATOM 743 O O . ARG A 1 103 ? 5.379 0.884 -6.412 1.00 97.31 103 ARG A O 1
ATOM 750 N N . MET A 1 104 ? 6.108 0.683 -4.291 1.00 97.50 104 MET A N 1
ATOM 751 C CA . MET A 1 104 ? 6.338 -0.766 -4.325 1.00 97.50 104 MET A CA 1
ATOM 752 C C . MET A 1 104 ? 5.077 -1.541 -4.749 1.00 97.50 104 MET A C 1
ATOM 754 O O . MET A 1 104 ? 5.163 -2.458 -5.562 1.00 97.50 104 MET A O 1
ATOM 758 N N . MET A 1 105 ? 3.904 -1.168 -4.225 1.00 98.38 105 MET A N 1
ATOM 759 C CA . MET A 1 105 ? 2.619 -1.764 -4.610 1.00 98.38 105 MET A CA 1
ATOM 760 C C . MET A 1 105 ? 2.256 -1.462 -6.068 1.00 98.38 105 MET A C 1
ATOM 762 O O . MET A 1 105 ? 1.844 -2.370 -6.784 1.00 98.38 105 MET A O 1
ATOM 766 N N . ALA A 1 106 ? 2.431 -0.214 -6.512 1.00 97.81 106 ALA A N 1
ATOM 767 C CA . ALA A 1 106 ? 2.126 0.200 -7.881 1.00 97.81 106 ALA A CA 1
ATOM 768 C C . ALA A 1 106 ? 3.053 -0.461 -8.917 1.00 97.81 106 ALA A C 1
ATOM 770 O O . ALA A 1 106 ? 2.601 -0.832 -9.996 1.00 97.81 106 ALA A O 1
ATOM 771 N N . GLU A 1 107 ? 4.335 -0.638 -8.593 1.00 96.56 107 GLU A N 1
ATOM 772 C CA . GLU A 1 107 ? 5.300 -1.367 -9.427 1.00 96.56 107 GLU A CA 1
ATOM 773 C C . GLU A 1 107 ? 4.942 -2.857 -9.511 1.00 96.56 107 GLU A C 1
ATOM 775 O O . GLU A 1 107 ? 4.958 -3.434 -10.596 1.00 96.56 107 GLU A O 1
ATOM 780 N N . ALA A 1 108 ? 4.547 -3.469 -8.388 1.00 97.38 108 ALA A N 1
ATOM 781 C CA . ALA A 1 108 ? 4.069 -4.849 -8.378 1.00 97.38 108 ALA A CA 1
ATOM 782 C C . ALA A 1 108 ? 2.793 -5.017 -9.220 1.00 97.38 108 ALA A C 1
ATOM 784 O O . ALA A 1 108 ? 2.687 -5.963 -9.995 1.00 97.38 108 ALA A O 1
ATOM 785 N N . GLU A 1 109 ? 1.841 -4.085 -9.108 1.00 97.69 109 GLU A N 1
ATOM 786 C CA . GLU A 1 109 ? 0.615 -4.075 -9.915 1.00 97.69 109 GLU A CA 1
ATOM 787 C C . GLU A 1 109 ? 0.904 -3.916 -11.407 1.00 97.69 109 GLU A C 1
ATOM 789 O O . GLU A 1 109 ? 0.378 -4.680 -12.209 1.00 97.69 109 GLU A O 1
ATOM 794 N N . ALA A 1 110 ? 1.784 -2.985 -11.783 1.00 97.00 110 ALA A N 1
ATOM 795 C CA . ALA A 1 110 ? 2.184 -2.807 -13.175 1.00 97.00 110 ALA A CA 1
ATOM 796 C C . ALA A 1 110 ? 2.822 -4.080 -13.755 1.00 97.00 110 ALA A C 1
ATOM 798 O O . ALA A 1 110 ? 2.480 -4.475 -14.869 1.00 97.00 110 ALA A O 1
ATOM 799 N N . ALA A 1 111 ? 3.691 -4.749 -12.990 1.00 96.75 111 ALA A N 1
ATOM 800 C CA . ALA A 1 111 ? 4.295 -6.013 -13.401 1.00 96.75 111 ALA A CA 1
ATOM 801 C C . ALA A 1 111 ? 3.262 -7.145 -13.545 1.00 96.75 111 ALA A C 1
ATOM 803 O O . ALA A 1 111 ? 3.322 -7.899 -14.516 1.00 96.75 111 ALA A O 1
ATOM 804 N N . ARG A 1 112 ? 2.292 -7.254 -12.621 1.00 96.56 112 ARG A N 1
ATOM 805 C CA . ARG A 1 112 ? 1.194 -8.233 -12.731 1.00 96.56 112 ARG A CA 1
ATOM 806 C C . ARG A 1 112 ? 0.358 -7.994 -13.985 1.00 96.56 112 ARG A C 1
ATOM 808 O O . ARG A 1 112 ? 0.188 -8.923 -14.764 1.00 96.56 112 ARG A O 1
ATOM 815 N N . ASN A 1 113 ? -0.077 -6.756 -14.215 1.00 97.38 113 ASN A N 1
ATOM 816 C CA . ASN A 1 113 ? -0.891 -6.403 -15.379 1.00 97.38 113 ASN A CA 1
ATOM 817 C C . ASN A 1 113 ? -0.147 -6.679 -16.696 1.00 97.38 113 ASN A C 1
ATOM 819 O O . ASN A 1 113 ? -0.749 -7.144 -17.658 1.00 97.38 113 ASN A O 1
ATOM 823 N N . LEU A 1 114 ? 1.164 -6.415 -16.747 1.00 97.06 114 LEU A N 1
ATOM 824 C CA . LEU A 1 114 ? 1.977 -6.712 -17.928 1.00 97.06 114 LEU A CA 1
ATOM 825 C C . LEU A 1 114 ? 2.110 -8.224 -18.165 1.00 97.06 114 LEU A C 1
ATOM 827 O O . LEU A 1 114 ? 2.038 -8.677 -19.303 1.00 97.06 114 LEU A O 1
ATOM 831 N N . ASN A 1 115 ? 2.264 -9.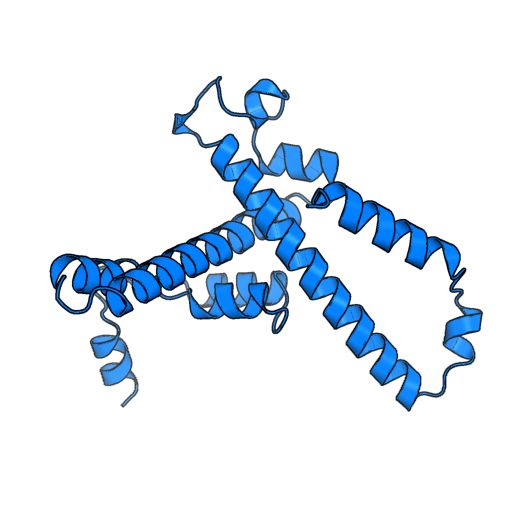010 -17.099 1.00 96.12 115 ASN A N 1
ATOM 832 C CA . ASN A 1 115 ? 2.282 -10.466 -17.193 1.00 96.12 115 ASN A CA 1
ATOM 833 C C . ASN A 1 115 ? 0.926 -11.040 -17.632 1.00 96.12 115 ASN A C 1
ATOM 835 O O . ASN A 1 115 ? 0.897 -11.958 -18.443 1.00 96.12 115 ASN A O 1
ATOM 839 N N . GLU A 1 116 ? -0.187 -10.500 -17.132 1.00 97.19 116 GLU A N 1
ATOM 840 C CA . GLU A 1 116 ? -1.535 -10.873 -17.584 1.00 97.19 116 GLU A CA 1
ATOM 841 C C . GLU A 1 116 ? -1.709 -10.583 -19.083 1.00 97.19 116 GLU A C 1
ATOM 843 O O . GLU A 1 116 ? -2.113 -11.469 -19.830 1.00 97.19 116 GLU A O 1
ATOM 848 N N . GLN A 1 117 ? -1.281 -9.406 -19.554 1.00 96.75 117 GLN A N 1
ATOM 849 C CA . GLN A 1 117 ? -1.288 -9.070 -20.985 1.00 96.75 117 GLN A CA 1
ATOM 850 C C . GLN A 1 117 ? -0.426 -10.030 -21.816 1.00 96.75 117 GLN A C 1
ATOM 852 O O . GLN A 1 117 ? -0.852 -10.479 -22.876 1.00 96.75 117 GLN A O 1
ATOM 857 N N . ALA A 1 118 ? 0.768 -10.389 -21.338 1.00 97.12 118 ALA A N 1
ATOM 858 C CA . ALA A 1 118 ? 1.615 -11.370 -22.014 1.00 97.12 118 ALA A CA 1
ATOM 859 C C . ALA A 1 118 ? 0.958 -12.760 -22.098 1.00 97.12 118 ALA A C 1
ATOM 861 O O . ALA A 1 118 ? 1.127 -13.469 -23.085 1.00 97.12 118 ALA A O 1
ATOM 862 N N . GLN A 1 119 ? 0.193 -13.156 -21.077 1.00 96.00 119 GLN A N 1
ATOM 863 C CA . GLN A 1 119 ? -0.542 -14.425 -21.069 1.00 96.00 119 GLN A CA 1
ATOM 864 C C . GLN A 1 119 ? -1.747 -14.417 -22.017 1.00 96.00 119 GLN A C 1
ATOM 866 O O . GLN A 1 119 ? -2.076 -15.458 -22.585 1.00 96.00 119 GLN A O 1
ATOM 871 N N . GLU A 1 120 ? -2.391 -13.263 -22.199 1.00 97.62 120 GLU A N 1
ATOM 872 C CA . GLU A 1 120 ? -3.468 -13.066 -23.178 1.00 97.62 120 GLU A CA 1
ATOM 873 C C . GLU A 1 120 ? -2.953 -13.059 -24.631 1.00 97.62 120 GLU A C 1
ATOM 875 O O . GLU A 1 120 ? -3.714 -13.383 -25.544 1.00 97.62 120 GLU A O 1
ATOM 880 N N . HIS A 1 121 ? -1.663 -12.760 -24.830 1.00 96.19 121 HIS A N 1
ATOM 881 C CA . HIS A 1 121 ? -0.976 -12.695 -26.125 1.00 96.19 121 HIS A CA 1
ATOM 882 C C . HIS A 1 121 ? 0.243 -13.636 -26.184 1.00 96.19 121 HIS A C 1
ATOM 884 O O . HIS A 1 121 ? 1.382 -13.172 -26.296 1.00 96.19 121 HIS A O 1
ATOM 890 N N . PRO A 1 122 ? 0.046 -14.967 -26.110 1.00 94.62 122 PRO A N 1
ATOM 891 C CA . PRO A 1 122 ? 1.146 -15.932 -26.042 1.00 94.62 122 PRO A CA 1
ATOM 892 C C . PRO A 1 122 ? 2.035 -15.953 -27.296 1.00 94.62 122 PRO A C 1
ATOM 894 O O . PRO A 1 122 ? 3.156 -16.456 -27.241 1.00 94.62 122 PRO A O 1
ATOM 897 N N . GLU A 1 123 ? 1.550 -15.435 -28.426 1.00 96.94 123 GLU A N 1
ATOM 898 C CA . GLU A 1 123 ? 2.320 -15.257 -29.658 1.00 96.94 123 GLU A CA 1
ATOM 899 C C . GLU A 1 123 ? 3.314 -14.084 -29.613 1.00 96.94 123 GLU A C 1
ATOM 901 O O . GLU A 1 123 ? 4.230 -14.033 -30.436 1.00 96.94 123 GLU A O 1
ATOM 906 N N . ASP A 1 124 ? 3.151 -13.143 -28.679 1.00 97.25 124 ASP A N 1
ATOM 907 C CA . ASP A 1 124 ? 4.018 -11.973 -28.552 1.00 97.25 124 ASP A CA 1
ATOM 908 C C . ASP A 1 124 ? 5.205 -12.271 -27.619 1.00 97.25 124 ASP A C 1
ATOM 910 O O . ASP A 1 124 ? 5.207 -11.991 -26.416 1.00 97.25 124 ASP A O 1
ATOM 914 N N . GLU A 1 125 ? 6.260 -12.848 -28.199 1.00 96.12 125 GLU A N 1
ATOM 915 C CA . GLU A 1 125 ? 7.501 -13.168 -27.482 1.00 96.12 125 GLU A CA 1
ATOM 916 C C . GLU A 1 125 ? 8.190 -11.927 -26.882 1.00 96.12 125 GLU A C 1
ATOM 918 O O . GLU A 1 125 ? 8.882 -12.030 -25.862 1.00 96.12 125 GLU A O 1
ATOM 923 N N . VAL A 1 126 ? 8.010 -10.748 -27.493 1.00 97.19 126 VAL A N 1
ATOM 924 C CA . VAL A 1 126 ? 8.588 -9.490 -26.999 1.00 97.19 126 VAL A CA 1
ATOM 925 C C . VAL A 1 126 ? 7.858 -9.054 -25.736 1.00 97.19 126 VAL A C 1
ATOM 927 O O . VAL A 1 126 ? 8.506 -8.723 -24.741 1.00 97.19 126 VAL A O 1
ATOM 930 N N . LEU A 1 127 ? 6.527 -9.105 -25.742 1.00 96.12 127 LEU A N 1
ATOM 931 C CA . LEU A 1 127 ? 5.711 -8.806 -24.570 1.00 96.12 127 LEU A CA 1
ATOM 932 C C . LEU A 1 127 ? 5.998 -9.780 -23.421 1.00 96.12 127 LEU A C 1
ATOM 934 O O . LEU A 1 127 ? 6.175 -9.342 -22.283 1.00 96.12 127 LEU A O 1
ATOM 938 N N . ALA A 1 128 ? 6.140 -11.076 -23.716 1.00 94.94 128 ALA A N 1
ATOM 939 C CA . ALA A 1 128 ? 6.526 -12.078 -22.724 1.00 94.94 128 ALA A CA 1
ATOM 940 C C . ALA A 1 128 ? 7.896 -11.777 -22.090 1.00 94.94 128 ALA A C 1
ATOM 942 O O . ALA A 1 128 ? 8.044 -11.850 -20.867 1.00 94.94 128 ALA A O 1
ATOM 943 N N . ARG A 1 129 ? 8.894 -11.381 -22.895 1.00 94.88 129 ARG A N 1
ATOM 944 C CA . ARG A 1 129 ? 10.211 -10.965 -22.385 1.00 94.88 129 ARG A CA 1
ATOM 945 C C . ARG A 1 129 ? 10.108 -9.726 -21.497 1.00 94.88 129 ARG A C 1
ATOM 947 O O . ARG A 1 129 ? 10.649 -9.726 -20.395 1.00 94.88 129 ARG A O 1
ATOM 954 N N . LEU A 1 130 ? 9.383 -8.704 -21.952 1.00 94.88 130 LEU A N 1
ATOM 955 C CA . LEU A 1 130 ? 9.178 -7.468 -21.197 1.00 94.88 130 LEU A CA 1
ATOM 956 C C . LEU A 1 130 ? 8.480 -7.723 -19.856 1.00 94.88 130 LEU A C 1
ATOM 958 O O . LEU A 1 130 ? 8.859 -7.116 -18.859 1.00 94.88 130 LEU A O 1
ATOM 962 N N . ALA A 1 131 ? 7.495 -8.624 -19.808 1.00 94.75 131 ALA A N 1
ATOM 963 C CA . ALA A 1 131 ? 6.806 -8.993 -18.572 1.00 94.75 131 ALA A CA 1
ATOM 964 C C . ALA A 1 131 ? 7.744 -9.632 -17.536 1.00 94.75 131 ALA A C 1
ATOM 966 O O . ALA A 1 131 ? 7.655 -9.311 -16.349 1.00 94.75 131 ALA A O 1
ATOM 967 N N . ILE A 1 132 ? 8.658 -10.500 -17.983 1.00 90.69 132 ILE A N 1
ATOM 968 C CA . ILE A 1 132 ? 9.676 -11.117 -17.123 1.00 90.69 132 ILE A CA 1
ATOM 969 C C . ILE A 1 132 ? 10.628 -10.045 -16.582 1.00 90.69 132 ILE A C 1
ATOM 971 O O . ILE A 1 132 ? 10.827 -9.956 -15.370 1.00 90.69 132 ILE A O 1
ATOM 975 N N . ASP A 1 133 ? 11.166 -9.203 -17.465 1.00 90.31 133 ASP A N 1
ATOM 976 C CA . ASP A 1 133 ? 12.183 -8.207 -17.109 1.00 90.31 133 ASP A CA 1
ATOM 977 C C . ASP A 1 133 ? 11.618 -7.072 -16.235 1.00 90.31 133 ASP A C 1
ATOM 979 O O . ASP A 1 133 ? 12.323 -6.502 -15.402 1.00 90.31 133 ASP A O 1
ATOM 983 N N . ALA A 1 134 ? 10.333 -6.740 -16.394 1.00 91.50 134 ALA A N 1
ATOM 984 C CA . ALA A 1 134 ? 9.674 -5.678 -15.639 1.00 91.50 134 ALA A CA 1
ATOM 985 C C . ALA A 1 134 ? 9.281 -6.081 -14.210 1.00 91.50 134 ALA A C 1
ATOM 987 O O . ALA A 1 134 ? 8.854 -5.214 -13.442 1.00 91.50 134 ALA A O 1
ATOM 988 N N . ARG A 1 135 ? 9.372 -7.365 -13.835 1.00 91.69 135 ARG A N 1
ATOM 989 C CA . ARG A 1 135 ? 8.935 -7.833 -12.515 1.00 91.69 135 ARG A CA 1
ATOM 990 C C . ARG A 1 135 ? 9.956 -7.449 -11.438 1.00 91.69 135 ARG A C 1
ATOM 992 O O . ARG A 1 135 ? 11.027 -8.049 -11.377 1.00 91.69 135 ARG A O 1
ATOM 999 N N . PRO A 1 136 ? 9.638 -6.509 -10.524 1.00 92.06 136 PRO A N 1
ATOM 1000 C CA . PRO A 1 136 ? 10.576 -6.150 -9.471 1.00 92.06 136 PRO A CA 1
ATOM 1001 C C . PRO A 1 136 ? 10.719 -7.304 -8.472 1.00 92.06 136 PRO A C 1
ATOM 1003 O O . PRO A 1 136 ? 9.741 -7.981 -8.145 1.00 92.06 136 PRO A O 1
ATOM 1006 N N . TRP A 1 137 ? 11.914 -7.477 -7.902 1.00 91.62 137 TRP A N 1
ATOM 1007 C CA . TRP A 1 137 ? 12.186 -8.524 -6.903 1.00 91.62 137 TRP A CA 1
ATOM 1008 C C . TRP A 1 137 ? 11.234 -8.444 -5.694 1.00 91.62 137 TRP A C 1
ATOM 1010 O O . TRP A 1 137 ? 10.853 -9.454 -5.106 1.00 91.62 137 TRP A O 1
ATOM 1020 N N . HIS A 1 138 ? 10.790 -7.232 -5.349 1.00 94.31 138 HIS A N 1
ATOM 1021 C CA . HIS A 1 138 ? 9.867 -6.968 -4.249 1.00 94.31 138 HIS A CA 1
ATOM 1022 C C . HIS A 1 138 ? 8.383 -7.043 -4.647 1.00 94.31 138 HIS A C 1
ATOM 1024 O O . HIS A 1 138 ? 7.531 -6.626 -3.858 1.00 94.31 138 HIS A O 1
ATOM 1030 N N . ALA A 1 139 ? 8.035 -7.549 -5.838 1.00 95.69 139 ALA A N 1
ATOM 1031 C CA . ALA A 1 139 ? 6.640 -7.658 -6.280 1.00 95.69 139 ALA A CA 1
ATOM 1032 C C . ALA A 1 139 ? 5.768 -8.380 -5.238 1.00 95.69 139 ALA A C 1
ATOM 1034 O O . ALA A 1 139 ? 4.729 -7.867 -4.834 1.00 95.69 139 ALA A O 1
ATOM 1035 N N . ALA A 1 140 ? 6.257 -9.496 -4.685 1.00 95.50 140 ALA A N 1
ATOM 1036 C CA . ALA A 1 140 ? 5.538 -10.265 -3.669 1.00 95.50 140 ALA A CA 1
ATOM 1037 C C . ALA A 1 140 ? 5.246 -9.474 -2.375 1.00 95.50 140 ALA A C 1
ATOM 1039 O O . ALA A 1 140 ? 4.230 -9.723 -1.721 1.00 95.50 140 ALA A O 1
ATOM 1040 N N . LEU A 1 141 ? 6.105 -8.514 -2.001 1.00 96.81 141 LEU A N 1
ATOM 1041 C CA . LEU A 1 141 ? 5.857 -7.619 -0.864 1.00 96.81 141 LEU A CA 1
ATOM 1042 C C . LEU A 1 141 ? 4.754 -6.612 -1.192 1.00 96.81 141 LEU A C 1
ATOM 1044 O O . LEU A 1 141 ? 3.857 -6.410 -0.373 1.00 96.81 141 LEU A O 1
ATOM 1048 N N . GLY A 1 142 ? 4.790 -6.023 -2.392 1.00 97.44 142 GLY A N 1
ATOM 1049 C CA . GLY A 1 142 ? 3.720 -5.160 -2.897 1.00 97.44 142 GLY A CA 1
ATOM 1050 C C . GLY A 1 142 ? 2.367 -5.875 -2.894 1.00 97.44 142 GLY A C 1
ATOM 1051 O O . GLY A 1 142 ? 1.397 -5.356 -2.340 1.00 97.44 142 GLY A O 1
ATOM 1052 N N . ASP A 1 143 ? 2.331 -7.107 -3.403 1.00 97.56 143 ASP A N 1
ATOM 1053 C CA . ASP A 1 143 ? 1.143 -7.968 -3.443 1.00 97.56 143 ASP A CA 1
ATOM 1054 C C . ASP A 1 143 ? 0.617 -8.293 -2.040 1.00 97.56 143 ASP A C 1
ATOM 1056 O O . ASP A 1 143 ? -0.591 -8.325 -1.798 1.00 97.56 143 ASP A O 1
ATOM 1060 N N . ALA A 1 144 ? 1.518 -8.555 -1.090 1.00 97.69 144 ALA A N 1
ATOM 1061 C CA . ALA A 1 144 ? 1.147 -8.880 0.283 1.00 97.69 144 ALA A CA 1
ATOM 1062 C C . ALA A 1 144 ? 0.547 -7.686 1.032 1.00 97.69 144 ALA A C 1
ATOM 1064 O O . ALA A 1 144 ? -0.402 -7.878 1.797 1.00 97.69 144 ALA A O 1
ATOM 1065 N N . VAL A 1 145 ? 1.059 -6.472 0.801 1.00 98.19 145 VAL A N 1
ATOM 1066 C CA . VAL A 1 145 ? 0.475 -5.247 1.369 1.00 98.19 145 VAL A CA 1
ATOM 1067 C C . VAL A 1 145 ? -0.864 -4.935 0.708 1.00 98.19 145 VAL A C 1
ATOM 1069 O O . VAL A 1 145 ? -1.833 -4.670 1.414 1.00 98.19 145 VAL A O 1
ATOM 1072 N N . ALA A 1 146 ? -0.952 -5.025 -0.624 1.00 97.44 146 ALA A N 1
ATOM 1073 C CA . ALA A 1 146 ? -2.196 -4.782 -1.358 1.00 97.44 146 ALA A CA 1
ATOM 1074 C C . ALA A 1 146 ? -3.326 -5.734 -0.937 1.00 97.44 146 ALA A C 1
ATOM 1076 O O . ALA A 1 146 ? -4.476 -5.322 -0.840 1.00 97.44 146 ALA A O 1
ATOM 1077 N N . ALA A 1 147 ? -2.992 -6.984 -0.609 1.00 96.38 147 ALA A N 1
ATOM 1078 C CA . ALA A 1 147 ? -3.941 -7.960 -0.078 1.00 96.38 147 ALA A CA 1
ATOM 1079 C C . ALA A 1 147 ? -4.209 -7.823 1.439 1.00 96.38 147 ALA A C 1
ATOM 1081 O O . ALA A 1 147 ? -4.925 -8.647 2.006 1.00 96.38 147 ALA A O 1
ATOM 1082 N N . GLY A 1 148 ? -3.595 -6.857 2.133 1.00 95.88 148 GLY A N 1
ATOM 1083 C CA . GLY A 1 148 ? -3.716 -6.685 3.587 1.00 95.88 148 GLY A CA 1
ATOM 1084 C C . GLY A 1 148 ? -3.105 -7.822 4.421 1.00 95.88 148 GLY A C 1
ATOM 1085 O O . GLY A 1 148 ? -3.344 -7.898 5.629 1.00 95.88 148 GLY A O 1
ATOM 1086 N N . ARG A 1 149 ? -2.307 -8.712 3.811 1.00 95.75 149 ARG A N 1
ATOM 1087 C CA . ARG A 1 149 ? -1.666 -9.846 4.502 1.00 95.75 149 ARG A CA 1
ATOM 1088 C C . ARG A 1 149 ? -0.602 -9.364 5.485 1.00 95.75 149 ARG A C 1
ATOM 1090 O O . ARG A 1 149 ? -0.533 -9.878 6.599 1.00 95.75 149 ARG A O 1
ATOM 1097 N N . ILE A 1 150 ? 0.158 -8.336 5.111 1.00 96.19 150 ILE A N 1
ATOM 1098 C CA . ILE A 1 150 ? 1.151 -7.668 5.966 1.00 96.19 150 ILE A CA 1
ATOM 1099 C C . ILE A 1 150 ? 0.905 -6.156 6.005 1.00 96.19 150 ILE A C 1
ATOM 1101 O O . ILE A 1 150 ? 0.298 -5.599 5.094 1.00 96.19 150 ILE A O 1
ATOM 1105 N N . GLY A 1 151 ? 1.368 -5.492 7.066 1.00 95.38 151 GLY A N 1
ATOM 1106 C CA . GLY A 1 151 ? 1.297 -4.034 7.185 1.00 95.38 151 GLY A CA 1
ATOM 1107 C C . GLY A 1 151 ? 2.402 -3.317 6.404 1.00 95.38 151 GLY A C 1
ATOM 1108 O O . GLY A 1 151 ? 3.449 -3.895 6.096 1.00 95.38 151 GLY A O 1
ATOM 1109 N N . ALA A 1 152 ? 2.197 -2.026 6.136 1.00 95.25 152 ALA A N 1
ATOM 1110 C CA . ALA A 1 152 ? 3.158 -1.202 5.402 1.00 95.25 152 ALA A CA 1
ATOM 1111 C C . ALA A 1 152 ? 4.505 -1.054 6.143 1.00 95.25 152 ALA A C 1
ATOM 1113 O O . ALA A 1 152 ? 5.554 -0.998 5.507 1.00 95.25 152 ALA A O 1
ATOM 1114 N N . GLU A 1 153 ? 4.496 -1.011 7.481 1.00 95.56 153 GLU A N 1
ATOM 1115 C CA . GLU A 1 153 ? 5.720 -0.993 8.306 1.00 95.56 153 GLU A CA 1
ATOM 1116 C C . GLU A 1 153 ? 6.537 -2.275 8.123 1.00 95.56 153 GLU A C 1
ATOM 1118 O O . GLU A 1 153 ? 7.724 -2.209 7.817 1.00 95.56 153 GLU A O 1
ATOM 1123 N N . THR A 1 154 ? 5.891 -3.440 8.209 1.00 96.88 154 THR A N 1
ATOM 1124 C CA . THR A 1 154 ? 6.543 -4.739 8.006 1.00 96.88 154 THR A CA 1
ATOM 1125 C C . THR A 1 154 ? 7.163 -4.841 6.617 1.00 96.88 154 THR A C 1
ATOM 1127 O O . THR A 1 154 ? 8.326 -5.213 6.492 1.00 96.88 154 THR A O 1
ATOM 1130 N N . ALA A 1 155 ? 6.421 -4.470 5.571 1.00 96.75 155 ALA A N 1
ATOM 1131 C CA . ALA A 1 155 ? 6.930 -4.522 4.205 1.00 96.75 155 ALA A CA 1
ATOM 1132 C C . ALA A 1 155 ? 8.119 -3.573 3.985 1.00 96.75 155 ALA A C 1
ATOM 1134 O O . ALA A 1 155 ? 9.115 -3.968 3.379 1.00 96.75 155 ALA A O 1
ATOM 1135 N N . ALA A 1 156 ? 8.046 -2.347 4.517 1.00 95.44 156 ALA A N 1
ATOM 1136 C CA . ALA A 1 156 ? 9.149 -1.394 4.457 1.00 95.44 156 ALA A CA 1
ATOM 1137 C C . ALA A 1 156 ? 10.389 -1.903 5.209 1.00 95.44 156 ALA A C 1
ATOM 1139 O O . ALA A 1 156 ? 11.499 -1.774 4.696 1.00 95.44 156 ALA A O 1
ATOM 1140 N N . GLY A 1 157 ? 10.201 -2.518 6.380 1.00 96.12 157 GLY A N 1
ATOM 1141 C CA . GLY A 1 157 ? 11.274 -3.128 7.163 1.00 96.12 157 GLY A CA 1
ATOM 1142 C C . GLY A 1 157 ? 11.955 -4.284 6.431 1.00 96.12 157 GLY A C 1
ATOM 1143 O O . GLY A 1 157 ? 13.180 -4.303 6.346 1.00 96.12 157 GLY A O 1
ATOM 1144 N N . ILE A 1 158 ? 11.179 -5.198 5.833 1.00 95.75 158 ILE A N 1
ATOM 1145 C CA . ILE A 1 158 ? 11.723 -6.302 5.023 1.00 95.75 158 ILE A CA 1
ATOM 1146 C C . ILE A 1 158 ? 12.509 -5.746 3.832 1.00 95.75 158 ILE A C 1
ATOM 1148 O O . ILE A 1 158 ? 13.656 -6.132 3.623 1.00 95.75 158 ILE A O 1
ATOM 1152 N N . ARG A 1 159 ? 11.929 -4.798 3.083 1.00 93.75 159 ARG A N 1
ATOM 1153 C CA . ARG A 1 159 ? 12.595 -4.187 1.924 1.00 93.75 159 ARG A CA 1
ATOM 1154 C C . ARG A 1 159 ? 13.892 -3.484 2.323 1.00 93.75 159 ARG A C 1
ATOM 1156 O O . ARG A 1 159 ? 14.893 -3.602 1.628 1.00 93.75 159 ARG A O 1
ATOM 1163 N N . HIS A 1 160 ? 13.882 -2.768 3.445 1.00 92.81 160 HIS A N 1
ATOM 1164 C CA . HIS A 1 160 ? 15.071 -2.095 3.957 1.00 92.81 160 HIS A CA 1
ATOM 1165 C C . HIS A 1 160 ? 16.155 -3.084 4.402 1.00 92.81 160 HIS A C 1
ATOM 1167 O O . HIS A 1 160 ? 17.321 -2.872 4.085 1.00 92.81 160 HIS A O 1
ATOM 1173 N N . GLY A 1 161 ? 15.779 -4.157 5.104 1.00 93.12 161 GLY A N 1
ATOM 1174 C CA . GLY A 1 161 ? 16.717 -5.163 5.603 1.00 93.12 161 GLY A CA 1
ATOM 1175 C C . GLY A 1 161 ? 17.344 -6.030 4.508 1.00 93.12 161 GLY A C 1
ATOM 1176 O O . GLY A 1 161 ? 18.503 -6.407 4.638 1.00 93.12 161 GLY A O 1
ATOM 1177 N N . LEU A 1 162 ? 16.603 -6.324 3.433 1.00 90.69 162 LEU A N 1
ATOM 1178 C CA . LEU A 1 162 ? 17.107 -7.102 2.293 1.00 90.69 162 LEU A CA 1
ATOM 1179 C C . LEU A 1 162 ? 17.968 -6.275 1.324 1.00 90.69 162 LEU A C 1
ATOM 1181 O O . LEU A 1 162 ? 18.810 -6.840 0.632 1.00 90.69 162 LEU A O 1
ATOM 1185 N N . GLY A 1 163 ? 17.795 -4.951 1.294 1.00 89.00 163 GLY A N 1
ATOM 1186 C CA . GLY A 1 163 ? 18.532 -4.070 0.387 1.00 89.00 163 GLY A CA 1
ATOM 1187 C C . GLY A 1 163 ? 18.085 -4.197 -1.072 1.00 89.00 163 GLY A C 1
ATOM 1188 O O . GLY A 1 163 ? 16.990 -4.671 -1.359 1.00 89.00 163 GLY A O 1
ATOM 1189 N N . GLU A 1 164 ? 18.923 -3.726 -1.996 1.00 86.88 164 GLU A N 1
ATOM 1190 C CA . GLU A 1 164 ? 18.710 -3.900 -3.437 1.00 86.88 164 GLU A CA 1
ATOM 1191 C C . GLU A 1 164 ? 19.673 -4.979 -3.960 1.00 86.88 164 GLU A C 1
ATOM 1193 O O . GLU A 1 164 ? 20.854 -4.951 -3.592 1.00 86.88 164 GLU A O 1
ATOM 1198 N N . PRO A 1 165 ? 19.209 -5.918 -4.808 1.00 83.69 165 PRO A N 1
ATOM 1199 C CA . PRO A 1 165 ? 20.092 -6.861 -5.483 1.00 83.69 165 PRO A CA 1
ATOM 1200 C C . PRO A 1 165 ? 21.193 -6.121 -6.244 1.00 83.69 165 PRO A C 1
ATOM 1202 O O . PRO A 1 165 ? 20.930 -5.124 -6.921 1.00 83.69 165 PRO A O 1
ATOM 1205 N N . ALA A 1 166 ? 22.430 -6.608 -6.135 1.00 83.12 166 ALA A N 1
ATOM 1206 C CA . ALA A 1 166 ? 23.528 -6.056 -6.914 1.00 83.12 166 ALA A CA 1
ATOM 1207 C C . ALA A 1 166 ? 23.274 -6.267 -8.414 1.00 83.12 166 ALA A C 1
ATOM 1209 O O . ALA A 1 166 ? 22.665 -7.256 -8.829 1.00 83.12 166 ALA A O 1
ATOM 1210 N N . GLU A 1 167 ? 23.758 -5.333 -9.228 1.00 80.38 167 GLU A N 1
ATOM 1211 C CA . GLU A 1 167 ? 23.626 -5.408 -10.680 1.00 80.38 167 GLU A CA 1
ATOM 1212 C C . GLU A 1 167 ? 24.208 -6.730 -11.213 1.00 80.38 167 GLU A C 1
ATOM 1214 O O . GLU A 1 167 ? 25.298 -7.148 -10.822 1.00 80.38 167 GLU A O 1
ATOM 1219 N N . GLY A 1 168 ? 23.457 -7.413 -12.082 1.00 75.94 168 GLY A N 1
ATOM 1220 C CA . GLY A 1 168 ? 23.857 -8.697 -12.668 1.00 75.94 168 GLY A CA 1
ATOM 1221 C C . GLY A 1 168 ? 23.594 -9.936 -11.802 1.00 75.94 168 GLY A C 1
ATOM 1222 O O . GLY A 1 168 ? 23.815 -11.049 -12.277 1.00 75.94 168 GLY A O 1
ATOM 1223 N N . VAL A 1 169 ? 23.091 -9.788 -10.571 1.00 80.56 169 VAL A N 1
ATOM 1224 C CA . VAL A 1 169 ? 22.653 -10.933 -9.758 1.00 80.56 169 VAL A CA 1
ATOM 1225 C C . VAL A 1 169 ? 21.287 -11.413 -10.249 1.00 80.56 169 VAL A C 1
ATOM 1227 O O . VAL A 1 169 ? 20.280 -10.724 -10.092 1.00 80.56 169 VAL A O 1
ATOM 1230 N N . THR A 1 170 ? 21.252 -12.602 -10.853 1.00 80.81 170 THR A N 1
ATOM 1231 C CA . THR A 1 170 ? 20.014 -13.223 -11.344 1.00 80.81 170 THR A CA 1
ATOM 1232 C C . THR A 1 170 ? 19.307 -14.019 -10.245 1.00 80.81 170 THR A C 1
ATOM 1234 O O . THR A 1 170 ? 19.930 -14.470 -9.282 1.00 80.81 170 THR A O 1
ATOM 1237 N N . GLU A 1 171 ? 18.000 -14.248 -10.407 1.00 79.19 171 GLU A N 1
ATOM 1238 C CA . GLU A 1 171 ? 17.230 -15.144 -9.527 1.00 79.19 171 GLU A CA 1
ATOM 1239 C C . GLU A 1 171 ? 17.843 -16.552 -9.490 1.00 79.19 171 GLU A C 1
ATOM 1241 O O . GLU A 1 171 ? 17.957 -17.155 -8.426 1.00 79.19 171 GLU A O 1
ATOM 1246 N N . GLN A 1 172 ? 18.330 -17.036 -10.637 1.00 81.06 172 GLN A N 1
ATOM 1247 C CA . GLN A 1 172 ? 19.023 -18.317 -10.733 1.00 81.06 172 GLN A CA 1
ATOM 1248 C C . GLN A 1 172 ? 20.318 -18.342 -9.906 1.00 81.06 172 GLN A C 1
ATOM 1250 O O . GLN A 1 172 ? 20.533 -19.292 -9.161 1.00 81.06 172 GLN A O 1
ATOM 1255 N N . ALA A 1 173 ? 21.145 -17.292 -9.973 1.00 83.31 173 ALA A N 1
ATOM 1256 C CA . ALA A 1 173 ? 22.381 -17.216 -9.192 1.00 83.31 173 ALA A CA 1
ATOM 1257 C C . ALA A 1 173 ? 22.112 -17.223 -7.675 1.00 83.31 173 ALA A C 1
ATOM 1259 O O . ALA A 1 173 ? 22.864 -17.826 -6.911 1.00 83.31 173 ALA A O 1
ATOM 1260 N N . LEU A 1 174 ? 21.021 -16.587 -7.231 1.00 82.75 174 LEU A N 1
ATOM 1261 C CA . LEU A 1 174 ? 20.591 -16.632 -5.829 1.00 82.75 174 LEU A CA 1
ATOM 1262 C C . LEU A 1 174 ? 20.075 -18.018 -5.426 1.00 82.75 174 LEU A C 1
ATOM 1264 O O . LEU A 1 174 ? 20.388 -18.482 -4.332 1.00 82.75 174 LEU A O 1
ATOM 1268 N N . ALA A 1 175 ? 19.309 -18.683 -6.295 1.00 85.00 175 ALA A N 1
ATOM 1269 C CA . ALA A 1 175 ? 18.819 -20.036 -6.046 1.00 85.00 175 ALA A CA 1
ATOM 1270 C C . ALA A 1 175 ? 19.970 -21.051 -5.942 1.00 85.00 175 ALA A C 1
ATOM 1272 O O . ALA A 1 175 ? 19.956 -21.901 -5.055 1.00 85.00 175 ALA A O 1
ATOM 1273 N N . GLU A 1 176 ? 20.986 -20.925 -6.798 1.00 89.62 176 GLU A N 1
ATOM 1274 C CA . GLU A 1 176 ? 22.200 -21.747 -6.755 1.00 89.62 176 GLU A CA 1
ATOM 1275 C C . GLU A 1 176 ? 23.016 -21.512 -5.475 1.00 89.62 176 GLU A C 1
ATOM 1277 O O . GLU A 1 176 ? 23.562 -22.461 -4.924 1.00 89.62 176 GLU A O 1
ATOM 1282 N N . ALA A 1 177 ? 23.064 -20.281 -4.956 1.00 87.00 177 ALA A N 1
ATOM 1283 C CA . ALA A 1 177 ? 23.787 -19.961 -3.722 1.00 87.00 177 ALA A CA 1
ATOM 1284 C C . ALA A 1 177 ? 23.116 -20.491 -2.436 1.00 87.00 177 ALA A C 1
ATOM 1286 O O . ALA A 1 177 ? 23.753 -20.514 -1.382 1.00 87.00 177 ALA A O 1
ATOM 1287 N N . LEU A 1 178 ? 21.833 -20.865 -2.502 1.00 83.62 178 LEU A N 1
ATOM 1288 C CA . LEU A 1 178 ? 21.072 -21.430 -1.380 1.00 83.62 178 LEU A CA 1
ATOM 1289 C C . LEU A 1 178 ? 21.166 -22.964 -1.288 1.00 83.62 178 LEU A C 1
ATOM 1291 O O . LEU A 1 178 ? 20.759 -23.515 -0.263 1.00 83.62 178 LEU A O 1
ATOM 1295 N N . ALA A 1 179 ? 21.637 -23.629 -2.349 1.00 71.19 179 ALA A N 1
ATOM 1296 C CA . ALA A 1 179 ? 21.756 -25.086 -2.456 1.00 71.19 179 ALA A CA 1
ATOM 1297 C C . ALA A 1 179 ? 23.055 -25.615 -1.826 1.00 71.19 179 ALA A C 1
ATOM 1299 O O . ALA A 1 179 ? 22.994 -26.719 -1.236 1.00 71.19 179 ALA A O 1
#

Sequence (179 aa):
MLSIEAVYTGLTGTLAGHALTAASFDQVPDAELEATMAVMTAHQRMVEAHVALGAAALAKRSAPELGQNGLAWRKGHASPEAWLQTISGSSKTAARRQVAVGRMMAEAEAARNLNEQAQEHPEDEVLARLAIDARPWHAALGDAVAAGRIGAETAAGIRHGLGEPAEGVTEQALAEALA

Radius of gyration: 20.27 Å; chains: 1; bounding box: 46×50×58 Å

pLDDT: mean 94.08, std 4.87, range [70.0, 98.38]

Secondary structure (DSSP, 8-state):
---HHHHHHHHHHHHHHT---HHHHHTS-HHHHHHHHHHHHHHHHHHHHHHHHHHHHHHHTT-GGGGGGSHHHHTT-SSHHHHHHHHH---HHHHHHHHHHHHHHHHHHHHHHHHHHHHH-TT-HHHHHHHHHT--TTHHHHHHHHTTSS-HHHHHHHHHHH--PPTT--HHHHHHHT-

Organism: NCBI:txid2486026

Foldseek 3Di:
DDDPVRVVVVVVVVVVVVPDDPVNLVPAPPVRNVVVVVVVLLVVLQVLLVLLLVLLVLQVQQDVVCPCSRPCNVVVHPHSLRVSCVVVVDDSVSSVLSNVLSVLLVLLVVLVVLCVVCVVVVVPPVSNVCSVVSHAPLSVLSVCSNSSVDHSVVSSVVPVVVDHDDPPCDPVNVVVVVD